Protein AF-A0A1G2CSZ3-F1 (afdb_monomer)

Solvent-accessible surface area (backbone atoms only — not comparable to full-atom values): 8512 Å² total; per-residue (Å²): 142,79,88,78,76,81,76,73,80,86,65,69,98,58,61,74,76,52,50,55,50,53,50,48,51,52,52,51,51,52,51,52,52,52,51,52,52,50,28,31,38,52,57,66,64,61,94,88,51,86,45,41,57,80,61,79,37,77,67,47,88,79,83,55,52,86,85,53,28,72,67,50,50,54,49,75,74,74,58,97,46,74,72,56,79,77,43,85,78,77,79,75,61,58,68,59,47,49,50,52,52,34,56,50,51,49,54,47,62,72,66,46,52,75,89,78,49,82,48,91,78,81,52,54,74,67,62,59,52,61,71,53,76,112

pLDDT: mean 80.99, std 18.44, range [29.31, 97.44]

Radius of gyration: 17.96 Å; Cα contacts (8 Å, |Δi|>4): 88; chains: 1; bounding box: 38×47×47 Å

Organism: NCBI:txid1798656

Secondary structure (DSSP, 8-state):
-------GGGS----HHHHHHHHHHHHHHHHHHHHHHHHHHTT---TTSPPGGGGT---------GGG-HHHHHHHHH---HHHHHSPPP---HHHHHHHHHHHHHHHHHHS-GGGS--TTS--HHHHHHHH--

Foldseek 3Di:
DDPPPPPPPPPDPDPPVVVVVVVVVVVLVLLVVLLVLQCQLQVVDDPPDDHLCVQVDDRDDFDADPQCDSVLSCVVNPDPDPVVVVDDRGDDPSVRSLLRSLVSVLVSLVPGDPVPDPCVPVDDSVNVNVVSVD

Mean predicted aligned error: 9.42 Å

Sequence (134 aa):
MFNETFSISDYISTPIAKRDACHNALLESFLIHARNLFNFLEDKIKKDDIRISDFSINKITVNLPQDNSIHDINKYLTHLTKKRIQNNKPKWKLGEIKKEINEKIHKFLDQLPPDLFPTKERKEKSDFKSYLTL

Structure (mmCIF, N/CA/C/O backbone):
data_AF-A0A1G2CSZ3-F1
#
_entry.id   AF-A0A1G2CSZ3-F1
#
loop_
_atom_site.group_PDB
_atom_site.id
_atom_site.type_symbol
_atom_site.label_atom_id
_atom_site.label_alt_id
_atom_site.label_comp_id
_atom_site.label_asym_id
_atom_site.label_entity_id
_atom_site.label_seq_id
_atom_site.pdbx_PDB_ins_code
_atom_site.Cartn_x
_atom_site.Cartn_y
_atom_site.Cartn_z
_atom_site.occupancy
_atom_site.B_iso_or_equiv
_atom_site.auth_seq_id
_atom_site.auth_comp_id
_atom_site.auth_asym_id
_atom_site.auth_atom_id
_atom_site.pdbx_PDB_model_num
ATOM 1 N N . MET A 1 1 ? 5.171 27.102 2.652 1.00 36.41 1 MET A N 1
ATOM 2 C CA . MET A 1 1 ? 3.889 27.574 3.208 1.00 36.41 1 MET A CA 1
ATOM 3 C C . MET A 1 1 ? 2.903 27.585 2.050 1.00 36.41 1 MET A C 1
ATOM 5 O O . MET A 1 1 ? 2.912 28.524 1.273 1.00 36.41 1 MET A O 1
ATOM 9 N N . PHE A 1 2 ? 2.163 26.494 1.861 1.00 29.31 2 PHE A N 1
ATOM 10 C CA . PHE A 1 2 ? 1.069 26.426 0.893 1.00 29.31 2 PHE A CA 1
ATOM 11 C C . PHE A 1 2 ? -0.169 25.994 1.670 1.00 29.31 2 PHE A C 1
ATOM 13 O O . PHE A 1 2 ? -0.265 24.860 2.132 1.00 29.31 2 PHE A O 1
ATOM 20 N N . ASN A 1 3 ? -1.048 26.966 1.904 1.00 38.78 3 ASN A N 1
ATOM 21 C CA . ASN A 1 3 ? -2.401 26.753 2.389 1.00 38.78 3 ASN A CA 1
ATOM 22 C C . ASN A 1 3 ? -3.231 26.280 1.197 1.00 38.78 3 ASN A C 1
ATOM 24 O O . ASN A 1 3 ? -3.785 27.101 0.472 1.00 38.78 3 ASN A O 1
ATOM 28 N N . GLU A 1 4 ? -3.326 24.972 0.993 1.00 36.84 4 GLU A N 1
ATOM 29 C CA . GLU A 1 4 ? -4.413 24.419 0.191 1.00 36.84 4 GLU A CA 1
ATOM 30 C C . GLU A 1 4 ? -5.565 24.077 1.132 1.00 36.84 4 GLU A C 1
ATOM 32 O O . GLU A 1 4 ? -5.714 22.971 1.650 1.00 36.84 4 GLU A O 1
ATOM 37 N N . THR A 1 5 ? -6.383 25.090 1.405 1.00 37.38 5 THR A N 1
ATOM 38 C CA . THR A 1 5 ? -7.744 24.882 1.890 1.00 37.38 5 THR A CA 1
ATOM 39 C C . THR A 1 5 ? -8.525 24.201 0.775 1.00 37.38 5 THR A C 1
ATOM 41 O O . THR A 1 5 ? -8.950 24.855 -0.176 1.00 37.38 5 THR A O 1
ATOM 44 N N . PHE A 1 6 ? -8.721 22.889 0.892 1.00 38.06 6 PHE A N 1
ATOM 45 C CA . PHE A 1 6 ? -9.729 22.177 0.115 1.00 38.06 6 PHE A CA 1
ATOM 46 C C . PHE A 1 6 ? -11.090 22.822 0.401 1.00 38.06 6 PHE A C 1
ATOM 48 O O . PHE A 1 6 ? -11.643 22.675 1.493 1.00 38.06 6 PHE A O 1
ATOM 55 N N . SER A 1 7 ? -11.611 23.590 -0.556 1.00 36.12 7 SER A N 1
ATOM 56 C CA . SER A 1 7 ? -12.952 24.160 -0.468 1.00 36.12 7 SER A CA 1
ATOM 57 C C . SER A 1 7 ? -13.970 23.028 -0.582 1.00 36.12 7 SER A C 1
ATOM 59 O O . SER A 1 7 ? -14.191 22.468 -1.650 1.00 36.12 7 SER A O 1
ATOM 61 N N . ILE A 1 8 ? -14.605 22.695 0.543 1.00 46.03 8 ILE A N 1
ATOM 62 C CA . ILE A 1 8 ? -15.703 21.718 0.660 1.00 46.03 8 ILE A CA 1
ATOM 63 C C . ILE A 1 8 ? -17.020 22.302 0.076 1.00 46.03 8 ILE A C 1
ATOM 65 O O . ILE A 1 8 ? -18.100 21.769 0.297 1.00 46.03 8 ILE A O 1
ATOM 69 N N . SER A 1 9 ? -16.968 23.422 -0.654 1.00 43.16 9 SER A N 1
ATOM 70 C CA . SER A 1 9 ? -18.154 24.187 -1.064 1.00 43.16 9 SER A CA 1
ATOM 71 C C . SER A 1 9 ? -18.978 23.534 -2.181 1.00 43.16 9 SER A C 1
ATOM 73 O O . SER A 1 9 ? -20.184 23.763 -2.238 1.00 43.16 9 SER A O 1
ATOM 75 N N . ASP A 1 10 ? -18.380 22.697 -3.033 1.00 41.50 10 ASP A N 1
ATOM 76 C CA . ASP A 1 10 ? -19.058 22.245 -4.264 1.00 41.50 10 ASP A CA 1
ATOM 77 C C . ASP A 1 10 ? -19.705 20.857 -4.166 1.00 41.50 10 ASP A C 1
ATOM 79 O O . ASP A 1 10 ? -20.378 20.410 -5.094 1.00 41.50 10 ASP A O 1
ATOM 83 N N . TYR A 1 11 ? -19.577 20.176 -3.026 1.00 46.09 11 TYR A N 1
ATOM 84 C CA . TYR A 1 11 ? -20.232 18.889 -2.798 1.00 46.09 11 TYR A CA 1
ATOM 85 C C . TYR A 1 11 ? -21.252 19.012 -1.676 1.00 46.09 11 TYR A C 1
ATOM 87 O O . TYR A 1 11 ? -20.920 18.853 -0.509 1.00 46.09 11 TYR A O 1
ATOM 95 N N . ILE A 1 12 ? -22.496 19.283 -2.087 1.00 42.72 12 ILE A N 1
ATOM 96 C CA . ILE A 1 12 ? -23.761 18.966 -1.409 1.00 42.72 12 ILE A CA 1
ATOM 97 C C . ILE A 1 12 ? -23.720 19.223 0.104 1.00 42.72 12 ILE A C 1
ATOM 99 O O . ILE A 1 12 ? -23.223 18.406 0.875 1.00 42.72 12 ILE A O 1
ATOM 103 N N . SER A 1 13 ? -24.360 20.306 0.552 1.00 42.47 13 SER A N 1
ATOM 104 C CA . SER A 1 13 ? -24.694 20.481 1.970 1.00 42.47 13 SER A CA 1
ATOM 105 C C . SER A 1 13 ? -25.486 19.266 2.458 1.00 42.47 13 SER A C 1
ATOM 107 O O . SER A 1 13 ? -26.677 19.108 2.180 1.00 42.47 13 SER A O 1
ATOM 109 N N . THR A 1 14 ? -24.797 18.345 3.126 1.00 38.88 14 THR A N 1
ATOM 110 C CA . THR A 1 14 ? -25.405 17.139 3.664 1.00 38.88 14 THR A CA 1
ATOM 111 C C . THR A 1 14 ? -25.496 17.240 5.184 1.00 38.88 14 THR A C 1
ATOM 113 O O . THR A 1 14 ? -24.492 17.572 5.817 1.00 38.88 14 THR A O 1
ATOM 116 N N . PRO A 1 15 ? -26.661 16.929 5.789 1.00 41.28 15 PRO A N 1
ATOM 117 C CA . PRO A 1 15 ? -26.842 16.937 7.240 1.00 41.28 15 PRO A CA 1
ATOM 118 C C . PRO A 1 15 ? -25.771 16.103 7.953 1.00 41.28 15 PRO A C 1
ATOM 120 O O . PRO A 1 15 ? -25.270 15.133 7.393 1.00 41.28 15 PRO A O 1
ATOM 123 N N . ILE A 1 16 ? -25.446 16.457 9.199 1.00 47.34 16 ILE A N 1
ATOM 124 C CA . ILE A 1 16 ? -24.331 15.903 9.996 1.00 47.34 16 ILE A CA 1
ATOM 125 C C . ILE A 1 16 ? -24.254 14.360 9.934 1.00 47.34 16 ILE A C 1
ATOM 127 O O . ILE A 1 16 ? -23.176 13.813 9.730 1.00 47.34 16 ILE A O 1
ATOM 131 N N . ALA A 1 17 ? -25.395 13.661 9.962 1.00 45.69 17 ALA A N 1
ATOM 132 C CA . ALA A 1 17 ? -25.470 12.199 9.837 1.00 45.69 17 ALA A CA 1
ATOM 133 C C . ALA A 1 17 ? -24.952 11.631 8.491 1.00 45.69 17 ALA A C 1
ATOM 135 O O . ALA A 1 17 ? -24.427 10.521 8.440 1.00 45.69 17 ALA A O 1
ATOM 136 N N . LYS A 1 18 ? -25.070 12.379 7.387 1.00 52.72 18 LYS A N 1
ATOM 137 C CA . LYS A 1 18 ? -24.515 12.006 6.072 1.00 52.72 18 LYS A CA 1
ATOM 138 C C . LYS A 1 18 ? -23.001 12.233 5.995 1.00 52.72 18 LYS A C 1
ATOM 140 O O . LYS A 1 18 ? -22.331 11.508 5.263 1.00 52.72 18 LYS A O 1
ATOM 145 N N . ARG A 1 19 ? -22.452 13.183 6.766 1.00 58.75 19 ARG A N 1
ATOM 146 C CA . ARG A 1 19 ? -21.000 13.429 6.835 1.00 58.75 19 ARG A CA 1
ATOM 147 C C . ARG A 1 19 ? -20.260 12.200 7.366 1.00 58.75 19 ARG A C 1
ATOM 149 O O . ARG A 1 19 ? -19.236 11.816 6.807 1.00 58.75 19 ARG A O 1
ATOM 156 N N . ASP A 1 20 ? -20.839 11.544 8.369 1.00 69.81 20 ASP A N 1
ATOM 157 C CA . ASP A 1 20 ? -20.290 10.323 8.965 1.00 69.81 20 ASP A CA 1
ATOM 158 C C . ASP A 1 20 ? -20.359 9.128 8.008 1.00 69.81 20 ASP A C 1
ATOM 160 O O . ASP A 1 20 ? -19.415 8.341 7.928 1.00 69.81 20 ASP A O 1
ATOM 164 N N . ALA A 1 21 ? -21.445 9.001 7.240 1.00 78.25 21 ALA A N 1
ATOM 165 C CA . ALA A 1 21 ? -21.583 7.943 6.240 1.00 78.25 21 ALA A CA 1
ATOM 166 C C . ALA A 1 21 ? -20.544 8.083 5.117 1.00 78.25 21 ALA A C 1
ATOM 168 O O . ALA A 1 21 ? -19.845 7.117 4.811 1.00 78.25 21 ALA A O 1
ATOM 169 N N . CYS A 1 22 ? -20.381 9.286 4.554 1.00 82.62 22 CYS A N 1
ATOM 170 C CA . CYS A 1 22 ? -19.370 9.548 3.529 1.00 82.62 22 CYS A CA 1
ATOM 171 C C . CYS A 1 22 ? -17.950 9.322 4.059 1.00 82.62 22 CYS A C 1
ATOM 173 O O . CYS A 1 22 ? -17.136 8.694 3.388 1.00 82.62 22 CYS A O 1
ATOM 175 N N . HIS A 1 23 ? -17.655 9.791 5.275 1.00 82.12 23 HIS A N 1
ATOM 176 C CA . HIS A 1 23 ? -16.351 9.574 5.898 1.00 82.12 23 HIS A CA 1
ATOM 177 C C . HIS A 1 23 ? -16.040 8.081 6.072 1.00 82.12 23 HIS A C 1
ATOM 179 O O . HIS A 1 23 ? -14.955 7.637 5.701 1.00 82.12 23 HIS A O 1
ATOM 185 N N . ASN A 1 24 ? -16.996 7.296 6.582 1.00 83.88 24 ASN A N 1
ATOM 186 C CA . ASN 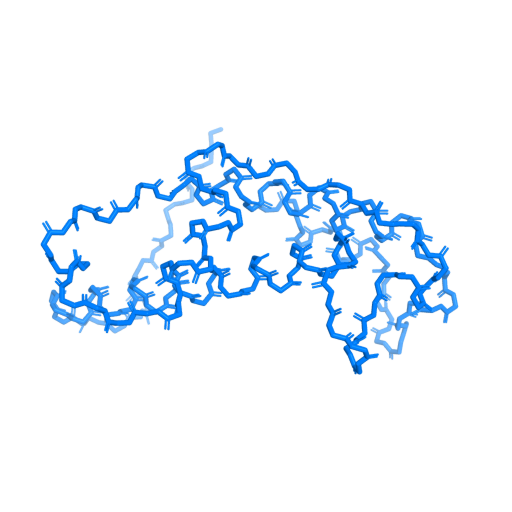A 1 24 ? -16.821 5.850 6.725 1.00 83.88 24 ASN A CA 1
ATOM 187 C C . ASN A 1 24 ? -16.641 5.172 5.361 1.00 83.88 24 ASN A C 1
ATOM 189 O O . ASN A 1 24 ? -15.732 4.363 5.220 1.00 83.88 24 ASN A O 1
ATOM 193 N N . ALA A 1 25 ? -17.431 5.540 4.349 1.00 87.06 25 ALA A N 1
ATOM 194 C CA . ALA A 1 25 ? -17.306 4.977 3.006 1.00 87.06 25 ALA A CA 1
ATOM 195 C C . ALA A 1 25 ? -15.931 5.266 2.379 1.00 87.06 25 ALA A C 1
ATOM 197 O O . ALA A 1 25 ? -15.319 4.374 1.794 1.00 87.06 25 ALA A O 1
ATOM 198 N N . LEU A 1 26 ? -15.410 6.488 2.535 1.00 90.38 26 LEU A N 1
ATOM 199 C CA . LEU A 1 26 ? -14.071 6.852 2.061 1.00 90.38 26 LEU A CA 1
ATOM 200 C C . LEU A 1 26 ? -12.977 6.085 2.806 1.00 90.38 26 LEU A C 1
ATOM 202 O O . LEU A 1 26 ? -12.048 5.577 2.179 1.00 90.38 26 LEU A O 1
ATOM 206 N N . LEU A 1 27 ? -13.096 5.972 4.129 1.00 90.00 27 LEU A N 1
ATOM 207 C CA . LEU A 1 27 ? -12.163 5.210 4.952 1.00 90.00 27 LEU A CA 1
ATOM 208 C C . LEU A 1 27 ? -12.166 3.724 4.574 1.00 90.00 27 LEU A C 1
ATOM 210 O O . LEU A 1 27 ? -11.107 3.135 4.380 1.00 90.00 27 LEU A O 1
ATOM 214 N N . GLU A 1 28 ? -13.341 3.115 4.450 1.00 89.69 28 GLU A N 1
ATOM 215 C CA . GLU A 1 28 ? -13.489 1.713 4.063 1.00 89.69 28 GLU A CA 1
ATOM 216 C C . GLU A 1 28 ? -12.958 1.472 2.653 1.00 89.69 28 GLU A C 1
ATOM 218 O O . GLU A 1 28 ? -12.191 0.532 2.449 1.00 89.69 28 GLU A O 1
ATOM 223 N N . SER A 1 29 ? -13.278 2.359 1.707 1.00 93.44 29 SER A N 1
ATOM 224 C CA . SER A 1 29 ? -12.711 2.318 0.361 1.00 93.44 29 SER A CA 1
ATOM 225 C C . SER A 1 29 ? -11.185 2.351 0.420 1.00 93.44 29 SER A C 1
ATOM 227 O O . SER A 1 29 ? -10.539 1.434 -0.087 1.00 93.44 29 SER A O 1
ATOM 229 N N . PHE A 1 30 ? -10.590 3.322 1.118 1.00 94.38 30 PHE A N 1
ATOM 230 C CA . PHE A 1 30 ? -9.138 3.406 1.282 1.00 94.38 30 PHE A CA 1
ATOM 231 C C . PHE A 1 30 ? -8.543 2.108 1.844 1.00 94.38 30 PHE A C 1
ATOM 233 O O . PHE A 1 30 ? -7.595 1.564 1.281 1.00 94.38 30 PHE A O 1
ATOM 240 N N . LEU A 1 31 ? -9.116 1.578 2.926 1.00 94.38 31 LEU A N 1
ATOM 241 C CA . LEU A 1 31 ? -8.614 0.378 3.593 1.00 94.38 31 LEU A CA 1
ATOM 242 C C . LEU A 1 31 ? -8.736 -0.877 2.714 1.00 94.38 31 LEU A C 1
ATOM 244 O O . LEU A 1 31 ? -7.841 -1.723 2.741 1.00 94.38 31 LEU A O 1
ATOM 248 N N . ILE A 1 32 ? -9.804 -1.004 1.916 1.00 95.50 32 ILE A N 1
ATOM 249 C CA . ILE A 1 32 ? -9.966 -2.102 0.947 1.00 95.50 32 ILE A CA 1
ATOM 250 C C . ILE A 1 32 ? -8.845 -2.059 -0.091 1.00 95.50 32 ILE A C 1
ATOM 252 O O . ILE A 1 32 ? -8.208 -3.083 -0.347 1.00 95.50 32 ILE A O 1
ATOM 256 N N . HIS A 1 33 ? -8.574 -0.883 -0.660 1.00 95.31 33 HIS A N 1
ATOM 257 C CA . HIS A 1 33 ? -7.513 -0.719 -1.651 1.00 95.31 33 HIS A CA 1
ATOM 258 C C . HIS A 1 33 ? -6.137 -0.969 -1.025 1.00 95.31 33 HIS A C 1
ATOM 260 O O . HIS A 1 33 ? -5.337 -1.714 -1.587 1.00 95.31 33 HIS A O 1
ATOM 266 N N . ALA A 1 34 ? -5.895 -0.445 0.180 1.00 95.75 34 ALA A N 1
ATOM 267 C CA . ALA A 1 34 ? -4.662 -0.678 0.922 1.00 95.75 34 ALA A CA 1
ATOM 268 C C . ALA A 1 34 ? -4.409 -2.175 1.167 1.00 95.75 34 ALA A C 1
ATOM 270 O O . ALA A 1 34 ? -3.305 -2.661 0.934 1.00 95.75 34 ALA A O 1
ATOM 271 N N . ARG A 1 35 ? -5.443 -2.931 1.567 1.00 95.50 35 ARG A N 1
ATOM 272 C CA . ARG A 1 35 ? -5.367 -4.391 1.732 1.00 95.50 35 ARG A CA 1
ATOM 273 C C . ARG A 1 35 ? -5.018 -5.097 0.425 1.00 95.50 35 ARG A C 1
ATOM 275 O O . ARG A 1 35 ? -4.176 -5.991 0.425 1.00 95.50 35 ARG A O 1
ATOM 282 N N . ASN A 1 36 ? -5.684 -4.734 -0.669 1.00 95.38 36 ASN A N 1
ATOM 283 C CA . ASN A 1 36 ? -5.464 -5.380 -1.961 1.00 95.38 36 ASN A CA 1
ATOM 284 C C . ASN A 1 36 ? -4.028 -5.146 -2.449 1.00 95.38 36 ASN A C 1
ATOM 286 O O . ASN A 1 36 ? -3.357 -6.099 -2.840 1.00 95.38 36 ASN A O 1
ATOM 290 N N . LEU A 1 37 ? -3.532 -3.910 -2.342 1.00 96.31 37 LEU A N 1
ATOM 291 C CA . LEU A 1 37 ? -2.153 -3.567 -2.693 1.00 96.31 37 LEU A CA 1
ATOM 292 C C . LEU A 1 37 ? -1.142 -4.263 -1.778 1.00 96.31 37 LEU A C 1
ATOM 294 O O . LEU A 1 37 ? -0.162 -4.809 -2.275 1.00 96.31 37 LEU A O 1
ATOM 298 N N . PHE A 1 38 ? -1.396 -4.311 -0.465 1.00 96.88 38 PHE A N 1
ATOM 299 C CA . PHE A 1 38 ? -0.564 -5.066 0.474 1.00 96.88 38 PHE A CA 1
ATOM 300 C C . PHE A 1 38 ? -0.451 -6.533 0.053 1.00 96.88 38 PHE A C 1
ATOM 302 O O . PHE A 1 38 ? 0.653 -7.057 -0.048 1.00 96.88 38 PHE A O 1
ATOM 309 N N . ASN A 1 39 ? -1.582 -7.192 -0.217 1.00 95.56 39 ASN A N 1
ATOM 310 C CA . ASN A 1 39 ? -1.584 -8.607 -0.577 1.00 95.56 39 ASN A CA 1
ATOM 311 C C . ASN A 1 39 ? -0.871 -8.861 -1.909 1.00 95.56 39 ASN A C 1
ATOM 313 O O . ASN A 1 39 ? -0.142 -9.843 -2.005 1.00 95.56 39 ASN A O 1
ATOM 317 N N . PHE A 1 40 ? -1.052 -7.987 -2.904 1.00 96.62 40 PHE A N 1
ATOM 318 C CA . PHE A 1 40 ? -0.338 -8.063 -4.180 1.00 96.62 40 PHE A CA 1
ATOM 319 C C . PHE A 1 40 ? 1.179 -7.945 -3.981 1.00 96.62 40 PHE A C 1
ATOM 321 O O . PHE A 1 40 ? 1.925 -8.824 -4.403 1.00 96.62 40 PHE A O 1
ATOM 328 N N . LEU A 1 41 ? 1.630 -6.896 -3.284 1.00 97.06 41 LEU A N 1
ATOM 329 C CA . LEU A 1 41 ? 3.051 -6.615 -3.064 1.00 97.06 41 LEU A CA 1
ATOM 330 C C . LEU A 1 41 ? 3.745 -7.704 -2.234 1.00 97.06 41 LEU A C 1
ATOM 332 O O . LEU A 1 41 ? 4.875 -8.079 -2.530 1.00 97.06 41 LEU A O 1
ATOM 336 N N . GLU A 1 42 ? 3.066 -8.245 -1.224 1.00 96.44 42 GLU A N 1
ATOM 337 C CA . GLU A 1 42 ? 3.577 -9.319 -0.362 1.00 96.44 42 GLU A CA 1
ATOM 338 C C . GLU A 1 42 ? 3.418 -10.729 -0.957 1.00 96.44 42 GLU A C 1
ATOM 340 O O . GLU A 1 42 ? 3.826 -11.701 -0.317 1.00 96.44 42 GLU A O 1
ATOM 345 N N . ASP A 1 43 ? 2.820 -10.846 -2.145 1.00 93.62 43 ASP A N 1
ATOM 346 C CA . ASP A 1 43 ? 2.471 -12.110 -2.808 1.00 93.62 43 ASP A CA 1
ATOM 347 C C . ASP A 1 43 ? 1.604 -13.047 -1.931 1.00 93.62 43 ASP A C 1
ATOM 349 O O . ASP A 1 43 ? 1.816 -14.257 -1.833 1.00 93.62 43 ASP A O 1
ATOM 353 N N . LYS A 1 44 ? 0.622 -12.468 -1.226 1.00 87.56 44 LYS A N 1
ATOM 354 C CA . LYS A 1 44 ? -0.284 -13.142 -0.268 1.00 87.56 44 LYS A CA 1
ATOM 355 C C . LYS A 1 44 ? -1.700 -13.338 -0.821 1.00 87.56 44 LYS A C 1
ATOM 357 O O . LYS A 1 44 ? -2.684 -13.145 -0.105 1.00 87.56 44 LYS A O 1
ATOM 362 N N . ILE A 1 45 ? -1.824 -13.688 -2.096 1.00 84.31 45 ILE A N 1
ATOM 363 C CA . ILE A 1 45 ? -3.117 -13.783 -2.793 1.00 84.31 45 ILE A CA 1
ATOM 364 C C . ILE A 1 45 ? -3.499 -15.219 -3.170 1.00 84.31 45 ILE A C 1
ATOM 366 O O . ILE A 1 45 ? -2.711 -16.159 -3.022 1.00 84.31 45 ILE A O 1
ATOM 370 N N . LYS A 1 46 ? -4.745 -15.409 -3.626 1.00 81.31 46 LYS A N 1
ATOM 371 C CA . LYS A 1 46 ? -5.258 -16.728 -4.020 1.00 81.31 46 LYS A CA 1
ATOM 372 C C . LYS A 1 46 ? -4.596 -17.201 -5.315 1.00 81.31 46 LYS A C 1
ATOM 374 O O . LYS A 1 46 ? -3.827 -16.480 -5.944 1.00 81.31 46 LYS A O 1
ATOM 379 N N . LYS A 1 47 ? -4.814 -18.467 -5.677 1.00 79.56 47 LYS A N 1
ATOM 380 C CA . LYS A 1 47 ? -4.187 -19.082 -6.859 1.00 79.56 47 LYS A CA 1
ATOM 381 C C . LYS A 1 47 ? -4.566 -18.373 -8.166 1.00 79.56 47 LYS A C 1
ATOM 383 O O . LYS A 1 47 ? -3.735 -18.315 -9.060 1.00 79.56 47 LYS A O 1
ATOM 388 N N . ASP A 1 48 ? -5.774 -17.821 -8.225 1.00 87.88 48 ASP A N 1
ATOM 389 C CA . ASP A 1 48 ? -6.357 -17.255 -9.446 1.00 87.88 48 ASP A CA 1
ATOM 390 C C . ASP A 1 48 ? -6.262 -15.717 -9.515 1.00 87.88 48 ASP A C 1
ATOM 392 O O . ASP A 1 48 ? 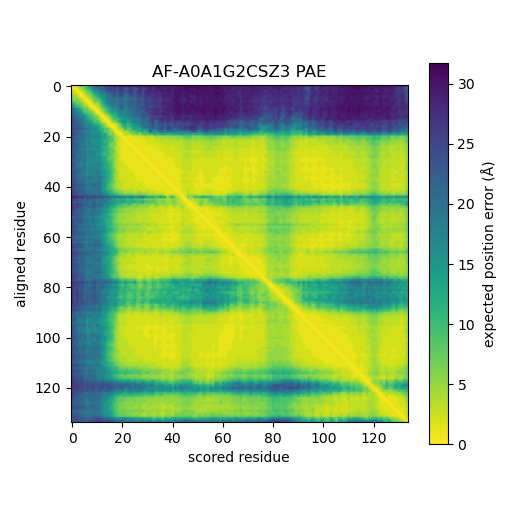-6.747 -15.109 -10.466 1.00 87.88 48 ASP A O 1
ATOM 396 N N . ASP A 1 49 ? -5.656 -15.082 -8.507 1.00 90.25 49 ASP A N 1
ATOM 397 C CA . ASP A 1 49 ? -5.431 -13.636 -8.486 1.00 90.25 49 ASP A CA 1
ATOM 398 C C . ASP A 1 49 ? -4.090 -13.297 -9.165 1.00 90.25 49 ASP A C 1
ATOM 400 O O . ASP A 1 49 ? -3.143 -14.078 -9.078 1.00 90.25 49 ASP A O 1
ATOM 404 N N . ILE A 1 50 ? -3.986 -12.106 -9.771 1.00 91.38 50 ILE A N 1
ATOM 405 C CA . ILE A 1 50 ? -2.736 -11.596 -10.366 1.00 91.38 50 ILE A CA 1
ATOM 406 C C . ILE A 1 50 ? -1.700 -11.338 -9.275 1.00 91.38 50 ILE A C 1
ATOM 408 O O . ILE A 1 50 ? -1.929 -10.509 -8.391 1.00 91.38 50 ILE A O 1
ATOM 412 N N . ARG A 1 51 ? -0.547 -11.996 -9.375 1.00 94.06 51 ARG A N 1
ATOM 413 C CA . ARG A 1 51 ? 0.569 -11.948 -8.425 1.00 94.06 51 ARG A CA 1
ATOM 414 C C . ARG A 1 51 ? 1.644 -10.981 -8.866 1.00 94.06 51 ARG A C 1
ATOM 416 O O . ARG A 1 51 ? 1.856 -10.755 -10.051 1.00 94.06 51 ARG A O 1
ATOM 423 N N . ILE A 1 52 ? 2.404 -10.462 -7.907 1.00 95.19 52 ILE A N 1
ATOM 424 C CA . ILE A 1 52 ? 3.632 -9.724 -8.226 1.00 95.19 52 ILE A CA 1
ATOM 425 C C . ILE A 1 52 ? 4.656 -10.622 -8.939 1.00 95.19 52 ILE A C 1
ATOM 427 O O . ILE A 1 52 ? 5.364 -10.169 -9.838 1.00 95.19 52 ILE A O 1
ATOM 431 N N . SER A 1 53 ? 4.672 -11.913 -8.601 1.00 93.69 53 SER A N 1
ATOM 432 C CA . SER A 1 53 ? 5.527 -12.916 -9.233 1.00 93.69 53 SER A CA 1
ATOM 433 C C . SER A 1 53 ? 5.156 -13.198 -10.694 1.00 93.69 53 SER A C 1
ATOM 435 O O . SER A 1 53 ? 6.045 -13.566 -11.462 1.00 93.69 53 SER A O 1
ATOM 437 N N . ASP A 1 54 ? 3.920 -12.912 -11.124 1.00 92.94 54 ASP A N 1
ATOM 438 C CA . ASP A 1 54 ? 3.519 -12.997 -12.541 1.00 92.94 54 ASP A CA 1
ATOM 439 C C . ASP A 1 54 ? 4.284 -11.990 -13.421 1.00 92.94 54 ASP A C 1
ATOM 441 O O . ASP A 1 54 ? 4.388 -12.164 -14.633 1.00 92.94 54 ASP A O 1
ATOM 445 N N . PHE A 1 55 ? 4.877 -10.958 -12.811 1.00 94.00 55 PHE A N 1
ATOM 446 C CA . PHE A 1 55 ? 5.723 -9.965 -13.477 1.00 94.00 55 PHE A CA 1
ATOM 447 C C . PHE A 1 55 ? 7.222 -10.274 -13.361 1.00 94.00 55 PHE A C 1
ATOM 449 O O . PHE A 1 55 ? 8.046 -9.419 -13.676 1.00 94.00 55 PHE A O 1
ATOM 456 N N . SER A 1 56 ? 7.594 -11.477 -12.904 1.00 93.50 56 SER A N 1
ATOM 457 C CA . SER A 1 56 ? 8.984 -11.860 -12.593 1.00 93.50 56 SER A CA 1
ATOM 458 C C . SER A 1 56 ? 9.640 -10.986 -11.512 1.00 93.50 56 SER A C 1
ATOM 460 O O . SER A 1 56 ? 10.854 -10.785 -11.510 1.00 93.50 56 SER A O 1
ATOM 462 N N . ILE A 1 57 ? 8.838 -10.463 -10.579 1.00 94.81 57 ILE A N 1
ATOM 463 C CA . ILE A 1 57 ? 9.290 -9.611 -9.474 1.00 94.81 57 ILE A CA 1
ATOM 464 C C . ILE A 1 57 ? 9.125 -10.363 -8.152 1.00 94.81 57 ILE A C 1
ATOM 466 O O . ILE A 1 57 ? 8.089 -10.972 -7.882 1.00 94.81 57 ILE A O 1
ATOM 470 N N . ASN A 1 58 ? 10.150 -10.304 -7.300 1.00 94.75 58 ASN A N 1
ATOM 471 C CA . ASN A 1 58 ? 10.068 -10.853 -5.949 1.00 94.75 58 ASN A CA 1
ATOM 472 C C . ASN A 1 58 ? 9.116 -10.024 -5.083 1.00 94.75 58 ASN A C 1
ATOM 474 O O . ASN A 1 58 ? 9.006 -8.811 -5.256 1.00 94.75 58 ASN A O 1
ATOM 478 N N . LYS A 1 59 ? 8.494 -10.660 -4.085 1.00 96.06 59 LYS A N 1
ATOM 479 C CA . LYS A 1 59 ? 7.653 -9.947 -3.117 1.00 96.06 59 LYS A CA 1
ATOM 480 C C . LYS A 1 59 ? 8.372 -8.726 -2.532 1.00 96.06 59 LYS A C 1
ATOM 482 O O . LYS A 1 59 ? 9.556 -8.774 -2.186 1.00 96.06 59 LYS A O 1
ATOM 487 N N . ILE A 1 60 ? 7.626 -7.643 -2.379 1.00 97.31 60 ILE A N 1
ATOM 488 C CA . ILE A 1 60 ? 8.083 -6.389 -1.799 1.00 97.31 60 ILE A CA 1
ATOM 489 C C . ILE A 1 60 ? 7.465 -6.279 -0.410 1.00 97.31 60 ILE A C 1
ATOM 491 O O . ILE A 1 60 ? 6.252 -6.142 -0.272 1.00 97.31 60 ILE A O 1
ATOM 495 N N . THR A 1 61 ? 8.309 -6.325 0.621 1.00 97.44 61 THR A N 1
ATOM 496 C CA . THR A 1 61 ? 7.845 -6.247 2.009 1.00 97.44 61 THR A CA 1
ATOM 497 C C . THR A 1 61 ? 7.206 -4.891 2.308 1.00 97.44 61 THR A C 1
ATOM 499 O O . THR A 1 61 ? 7.817 -3.848 2.048 1.00 97.44 61 THR A O 1
ATOM 502 N N . VAL A 1 62 ? 6.010 -4.915 2.898 1.00 97.19 62 VAL A N 1
ATOM 503 C CA . VAL A 1 62 ? 5.222 -3.751 3.318 1.00 97.19 62 VAL A CA 1
ATOM 504 C C . VAL A 1 62 ? 5.178 -3.690 4.849 1.00 97.19 62 VAL A C 1
ATOM 506 O O . VAL A 1 62 ? 4.573 -4.530 5.516 1.00 97.19 62 VAL A O 1
ATOM 509 N N . ASN A 1 63 ? 5.782 -2.654 5.419 1.00 97.00 63 ASN A N 1
ATOM 510 C CA . ASN A 1 63 ? 5.881 -2.405 6.853 1.00 97.00 63 ASN A CA 1
ATOM 511 C C . ASN A 1 63 ? 4.805 -1.408 7.297 1.00 97.00 63 ASN A C 1
ATOM 513 O O . ASN A 1 63 ? 5.062 -0.21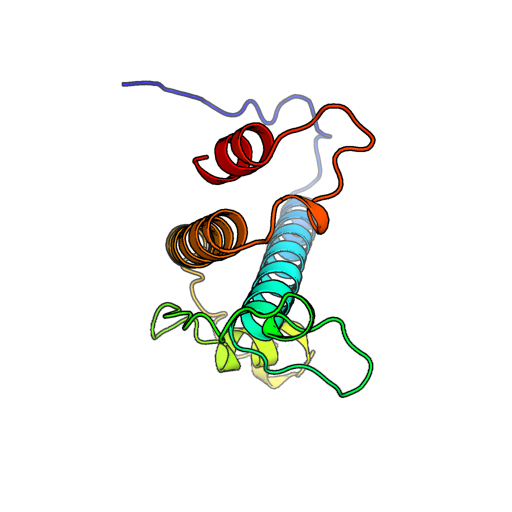9 7.478 1.00 97.00 63 ASN A O 1
ATOM 517 N N . LEU A 1 64 ? 3.576 -1.897 7.459 1.00 95.56 64 LEU A N 1
ATOM 518 C CA . LEU A 1 64 ? 2.479 -1.073 7.970 1.00 95.56 64 LEU A CA 1
ATOM 519 C C . LEU A 1 64 ? 2.731 -0.621 9.424 1.00 95.56 64 LEU A C 1
ATOM 521 O O . LEU A 1 64 ? 3.422 -1.321 10.171 1.00 95.56 64 LEU A O 1
ATOM 525 N N . PRO A 1 65 ? 2.133 0.506 9.865 1.00 94.12 65 PRO A N 1
ATOM 526 C CA . PRO A 1 65 ? 2.226 0.950 11.252 1.00 94.12 65 PRO A CA 1
ATOM 527 C C . PRO A 1 65 ? 1.760 -0.136 12.227 1.00 94.12 65 PRO A C 1
ATOM 529 O O . PRO A 1 65 ? 0.759 -0.806 11.976 1.00 94.12 65 PRO A O 1
ATOM 532 N N . GLN A 1 66 ? 2.440 -0.266 13.371 1.00 88.69 66 GLN A N 1
ATOM 533 C CA . GLN A 1 66 ? 2.176 -1.328 14.353 1.00 88.69 66 GLN A CA 1
ATOM 534 C C . GLN A 1 66 ? 0.702 -1.387 14.801 1.00 88.69 66 GLN A C 1
ATOM 536 O O . GLN A 1 66 ? 0.140 -2.473 14.909 1.00 88.69 66 GLN A O 1
ATOM 541 N N . ASP A 1 67 ? 0.063 -0.229 14.994 1.00 87.25 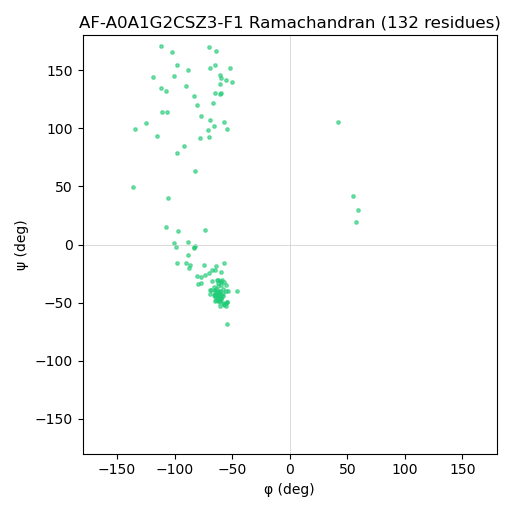67 ASP A N 1
ATOM 542 C CA . ASP A 1 67 ? -1.341 -0.117 15.428 1.00 87.25 67 ASP A CA 1
ATOM 543 C C . ASP A 1 67 ? -2.364 -0.238 14.278 1.00 87.25 67 ASP A C 1
ATOM 545 O O . ASP A 1 67 ? -3.575 -0.147 14.494 1.00 87.25 67 ASP A O 1
ATOM 549 N N . ASN A 1 68 ? -1.898 -0.366 13.033 1.00 92.38 68 ASN A N 1
ATOM 550 C CA . ASN A 1 68 ? -2.720 -0.507 11.831 1.00 92.38 68 ASN A CA 1
ATOM 551 C C . ASN A 1 68 ? -2.153 -1.607 10.925 1.00 92.38 68 ASN A C 1
ATOM 553 O O . ASN A 1 68 ? -1.949 -1.414 9.724 1.00 92.38 68 ASN A O 1
ATOM 557 N N . SER A 1 69 ? -1.891 -2.768 11.521 1.00 93.75 69 SER A N 1
ATOM 558 C CA . SER A 1 69 ? -1.382 -3.929 10.803 1.00 93.75 69 SER A CA 1
ATOM 559 C C . SER A 1 69 ? -2.391 -4.437 9.765 1.00 93.75 69 SER A C 1
ATOM 561 O O . SER A 1 69 ? -3.587 -4.131 9.812 1.00 93.75 69 SER A O 1
ATOM 563 N N . ILE A 1 70 ? -1.947 -5.314 8.860 1.00 93.75 70 ILE A N 1
ATOM 564 C CA . ILE A 1 70 ? -2.865 -5.986 7.928 1.00 93.75 70 ILE A CA 1
ATOM 565 C C . ILE A 1 70 ? -3.953 -6.787 8.664 1.00 93.75 70 ILE A C 1
ATOM 567 O O . ILE A 1 70 ? -5.081 -6.896 8.183 1.00 93.75 70 ILE A O 1
ATOM 571 N N . HIS A 1 71 ? -3.646 -7.310 9.858 1.00 90.75 71 HIS A N 1
ATOM 572 C CA . HIS A 1 71 ? -4.629 -7.978 10.704 1.00 90.75 71 HIS A CA 1
ATOM 573 C C . HIS A 1 71 ? -5.733 -7.008 11.137 1.00 90.75 71 HIS A C 1
ATOM 575 O O . HIS A 1 71 ? -6.912 -7.355 11.059 1.00 90.75 71 HIS A O 1
ATOM 581 N N . ASP A 1 72 ? -5.373 -5.784 11.527 1.00 90.19 72 ASP A N 1
ATOM 582 C CA . ASP A 1 72 ? -6.339 -4.755 11.909 1.00 90.19 72 ASP A CA 1
ATOM 583 C C . ASP A 1 72 ? -7.208 -4.348 10.723 1.00 90.19 72 ASP A C 1
ATOM 585 O O . ASP A 1 72 ? -8.432 -4.314 10.847 1.00 90.19 72 ASP A O 1
ATOM 589 N N . ILE A 1 73 ? -6.609 -4.123 9.552 1.00 90.94 73 ILE A N 1
ATOM 590 C CA . ILE A 1 73 ? -7.349 -3.804 8.323 1.00 90.94 73 ILE A CA 1
ATOM 591 C C . ILE A 1 73 ? -8.360 -4.916 8.002 1.00 90.94 73 ILE A C 1
ATOM 593 O O . ILE A 1 73 ? -9.556 -4.656 7.856 1.00 90.94 73 ILE A O 1
ATOM 597 N N . ASN A 1 74 ? -7.911 -6.174 7.974 1.00 89.56 74 ASN A N 1
ATOM 598 C CA . ASN A 1 74 ? -8.765 -7.331 7.689 1.00 89.56 74 ASN A CA 1
ATOM 599 C C . ASN A 1 74 ? -9.892 -7.488 8.697 1.00 89.56 74 ASN A C 1
ATOM 601 O O . ASN A 1 74 ? -11.040 -7.737 8.315 1.00 89.56 74 ASN A O 1
ATOM 605 N N . LYS A 1 75 ? -9.568 -7.317 9.981 1.00 85.50 75 LYS A N 1
ATOM 606 C CA . LYS A 1 75 ? -10.548 -7.286 11.051 1.00 85.50 75 LYS A CA 1
ATOM 607 C C . LYS A 1 75 ? -11.566 -6.213 10.688 1.00 85.50 75 LYS A C 1
ATOM 609 O O . LYS A 1 75 ? -12.699 -6.568 10.354 1.00 85.50 75 LYS A O 1
ATOM 614 N N . TYR A 1 76 ? -11.196 -4.937 10.687 1.00 83.31 76 TYR A N 1
ATOM 615 C CA . TYR A 1 76 ? -12.144 -3.825 10.616 1.00 83.31 76 TYR A CA 1
ATOM 616 C C . TYR A 1 76 ? -12.949 -3.721 9.308 1.00 83.31 76 TYR A C 1
ATOM 618 O O . TYR A 1 76 ? -14.079 -3.249 9.379 1.00 83.31 76 TYR A O 1
ATOM 626 N N . LEU A 1 77 ? -12.478 -4.296 8.195 1.00 84.56 77 LEU A N 1
ATOM 627 C CA . LEU A 1 77 ? -13.236 -4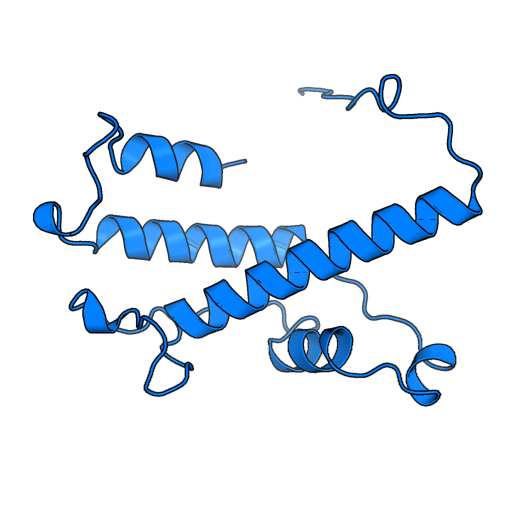.389 6.937 1.00 84.56 77 LEU A CA 1
ATOM 628 C C . LEU A 1 77 ? -14.284 -5.515 6.881 1.00 84.56 77 LEU A C 1
ATOM 630 O O . LEU A 1 77 ? -15.313 -5.357 6.239 1.00 84.56 77 LEU A O 1
ATOM 634 N N . THR A 1 78 ? -14.041 -6.668 7.514 1.00 71.25 78 THR A N 1
ATOM 635 C CA . THR A 1 78 ? -14.777 -7.908 7.161 1.00 71.25 78 THR A CA 1
ATOM 636 C C . THR A 1 78 ? -15.964 -8.228 8.084 1.00 71.25 78 THR A C 1
ATOM 638 O O . THR A 1 78 ? -16.810 -9.050 7.746 1.00 71.25 78 THR A O 1
ATOM 641 N N . HIS A 1 79 ? -16.063 -7.608 9.267 1.00 62.81 79 HIS A N 1
ATOM 642 C CA . HIS A 1 79 ? -16.975 -8.087 10.320 1.00 62.81 79 HIS A CA 1
ATOM 643 C C . HIS A 1 79 ? -17.812 -6.994 11.002 1.00 62.81 79 HIS A C 1
ATOM 645 O O . HIS A 1 79 ? -17.390 -6.382 11.988 1.00 62.81 79 HIS A O 1
ATOM 651 N N . LEU A 1 80 ? -19.066 -6.838 10.582 1.00 66.12 80 LEU A N 1
ATOM 652 C CA . LEU A 1 80 ? -20.082 -6.139 11.374 1.00 66.12 80 LEU A CA 1
ATOM 653 C C . LEU A 1 80 ? -20.436 -6.994 12.603 1.00 66.12 80 LEU A C 1
ATOM 655 O O . LEU A 1 80 ? -21.270 -7.890 12.544 1.00 66.12 80 LEU A O 1
ATOM 659 N N . THR A 1 81 ? -19.761 -6.758 13.729 1.00 66.75 81 THR A N 1
ATOM 660 C CA . THR A 1 81 ? -19.996 -7.492 14.985 1.00 66.75 81 THR A CA 1
ATOM 661 C C . THR A 1 81 ? -20.440 -6.540 16.084 1.00 66.75 81 THR A C 1
ATOM 663 O O . THR A 1 81 ? -19.929 -5.428 16.192 1.00 66.75 81 THR A O 1
ATOM 666 N N . LYS A 1 82 ? -21.343 -6.994 16.963 1.00 69.62 82 LYS A N 1
ATOM 667 C CA . LYS A 1 82 ? -21.815 -6.206 18.119 1.00 69.62 82 LYS A CA 1
ATOM 668 C C . LYS A 1 82 ? -20.659 -5.724 19.007 1.00 69.62 82 LYS A C 1
ATOM 670 O O . LYS A 1 82 ? -20.668 -4.592 19.475 1.00 69.62 82 LYS A O 1
ATOM 675 N N . LYS A 1 83 ? -19.609 -6.544 19.139 1.00 67.31 83 LYS A N 1
ATOM 676 C CA . LYS A 1 83 ? -18.379 -6.218 19.878 1.00 67.31 83 LYS A CA 1
ATOM 677 C C . LYS A 1 83 ? -17.646 -4.979 19.331 1.00 67.31 83 LYS A C 1
ATOM 679 O O . LYS A 1 83 ? -16.916 -4.338 20.073 1.00 67.31 83 LYS A O 1
ATOM 684 N N . ARG A 1 84 ? -17.844 -4.606 18.059 1.00 65.75 84 ARG A N 1
ATOM 685 C CA . ARG A 1 84 ? -17.276 -3.371 17.481 1.00 65.75 84 ARG A CA 1
ATOM 686 C C . ARG A 1 84 ? -18.042 -2.111 17.803 1.00 65.75 84 ARG A C 1
ATOM 688 O O . ARG A 1 84 ? -17.435 -1.055 17.808 1.00 65.75 84 ARG A O 1
ATOM 695 N N . ILE A 1 85 ? -19.343 -2.217 18.048 1.00 66.50 85 ILE A N 1
ATOM 696 C CA . ILE A 1 85 ? -20.142 -1.065 18.477 1.00 66.50 85 ILE A CA 1
ATOM 697 C C . ILE A 1 85 ? -19.693 -0.635 19.882 1.00 66.50 85 ILE A C 1
ATOM 699 O O . ILE A 1 85 ? -19.713 0.543 20.207 1.00 66.50 85 ILE A O 1
ATOM 703 N N . GLN A 1 86 ? -19.243 -1.598 20.692 1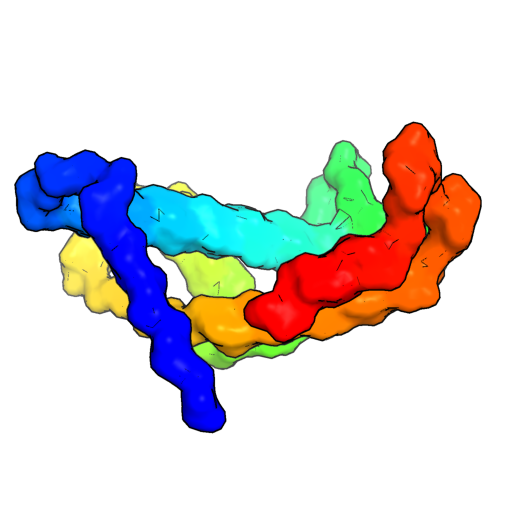.00 66.81 86 GLN A N 1
ATOM 704 C CA . GLN A 1 86 ? -18.829 -1.390 22.080 1.00 66.81 86 GLN A CA 1
ATOM 705 C C . GLN A 1 86 ? -17.353 -0.988 22.241 1.00 66.81 86 GLN A C 1
ATOM 707 O O . GLN A 1 86 ? -16.989 -0.431 23.271 1.00 66.81 86 GLN A O 1
ATOM 712 N N . ASN A 1 87 ? -16.501 -1.260 21.247 1.00 70.88 87 ASN A N 1
ATOM 713 C CA . ASN A 1 87 ? -15.074 -0.942 21.297 1.00 70.88 87 ASN A CA 1
ATOM 714 C C . ASN A 1 87 ? -14.762 0.335 20.510 1.00 70.88 87 ASN A C 1
ATOM 716 O O . ASN A 1 87 ? -15.303 0.554 19.428 1.00 70.88 87 ASN A O 1
ATOM 720 N N . ASN A 1 88 ? -13.803 1.125 20.998 1.00 70.38 88 ASN A N 1
ATOM 721 C CA . ASN A 1 88 ? -13.278 2.259 20.239 1.00 70.38 88 ASN A CA 1
ATOM 722 C C . ASN A 1 88 ? -12.669 1.780 18.913 1.00 70.38 88 ASN A C 1
ATOM 724 O O . ASN A 1 88 ? -11.860 0.847 18.890 1.00 70.38 88 ASN A O 1
ATOM 728 N N . LYS A 1 89 ? -13.053 2.431 17.807 1.00 74.19 89 LYS A N 1
ATOM 729 C CA . LYS A 1 89 ? -12.419 2.212 16.501 1.00 74.19 89 LYS A CA 1
ATOM 730 C C . LYS A 1 89 ? -10.921 2.552 16.603 1.00 74.19 89 LYS A C 1
ATOM 732 O O . LYS A 1 89 ? -10.567 3.499 17.311 1.00 74.19 89 LYS A O 1
ATOM 737 N N . PRO A 1 90 ? -10.038 1.812 15.910 1.00 84.19 90 PRO A N 1
ATOM 738 C CA . PRO A 1 90 ? -8.624 2.148 15.874 1.00 84.19 90 PRO A CA 1
ATOM 739 C C . PRO A 1 90 ? -8.442 3.538 15.266 1.00 84.19 90 PRO A C 1
ATOM 741 O O . PRO A 1 90 ? -9.181 3.949 14.367 1.00 84.19 90 PRO A O 1
ATOM 744 N N . LYS A 1 91 ? -7.435 4.260 15.755 1.00 89.38 91 LYS A N 1
ATOM 745 C CA . LYS A 1 91 ? -6.989 5.493 15.111 1.00 89.38 91 LYS A CA 1
ATOM 746 C C . LYS A 1 91 ? -6.163 5.101 13.892 1.00 89.38 91 LYS A C 1
ATOM 748 O O . LYS A 1 91 ? -5.083 4.533 14.034 1.00 89.38 91 LYS A O 1
ATOM 753 N N . TRP A 1 92 ? -6.698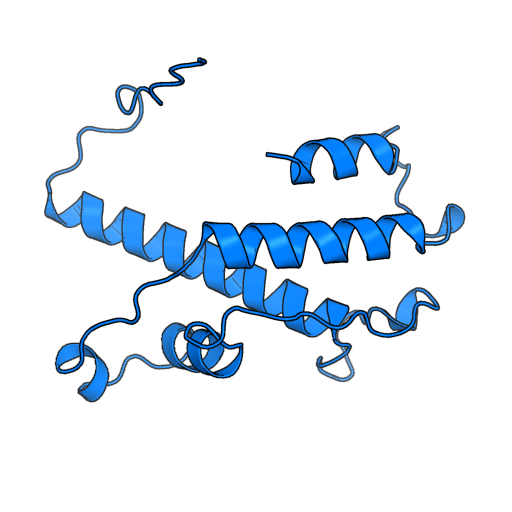 5.358 12.705 1.00 91.44 92 TRP A N 1
ATOM 754 C CA . TRP A 1 92 ? -6.025 5.029 11.454 1.00 91.44 92 TRP A CA 1
ATOM 755 C C . TRP A 1 92 ? -4.980 6.083 11.100 1.00 91.44 92 TRP A C 1
ATOM 757 O O . TRP A 1 92 ? -5.307 7.248 10.871 1.00 91.44 92 TRP A O 1
ATOM 767 N N . LYS A 1 93 ? -3.724 5.660 10.991 1.00 94.19 93 LYS A N 1
ATOM 768 C CA . LYS A 1 93 ? -2.594 6.455 10.504 1.00 94.19 93 LYS A CA 1
ATOM 769 C C . LYS A 1 93 ? -2.579 6.431 8.972 1.00 94.19 93 LYS A C 1
ATOM 771 O O . LYS A 1 93 ? -1.667 5.894 8.350 1.00 94.19 93 LYS A O 1
ATOM 776 N N . LEU A 1 94 ? -3.629 6.983 8.353 1.00 92.62 94 LEU A N 1
ATOM 777 C CA . LEU A 1 94 ? -3.856 6.904 6.898 1.00 92.62 94 LEU A CA 1
ATOM 778 C C . LEU A 1 94 ? -2.674 7.437 6.082 1.00 92.62 94 LEU A C 1
ATOM 780 O O . LEU A 1 94 ? -2.309 6.831 5.081 1.00 92.62 94 LEU A O 1
ATOM 784 N N . GLY A 1 95 ? -2.056 8.533 6.533 1.00 92.94 95 GLY A N 1
ATOM 785 C CA . GLY A 1 95 ? -0.878 9.107 5.880 1.00 92.94 95 GLY A CA 1
ATOM 786 C C . GLY A 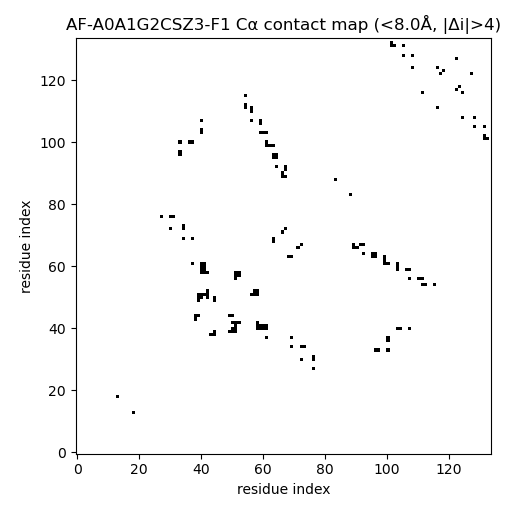1 95 ? 0.323 8.159 5.878 1.00 92.94 95 GLY A C 1
ATOM 787 O O . GLY A 1 95 ? 0.981 8.018 4.854 1.00 92.94 95 GLY A O 1
ATOM 788 N N . GLU A 1 96 ? 0.573 7.457 6.986 1.00 95.00 96 GLU A N 1
ATOM 789 C CA . GLU A 1 96 ? 1.671 6.485 7.085 1.00 95.00 96 GLU A CA 1
ATOM 790 C C . GLU A 1 96 ? 1.403 5.243 6.226 1.00 95.00 96 GLU A C 1
ATOM 792 O O . GLU A 1 96 ? 2.289 4.803 5.499 1.00 95.00 96 GLU A O 1
ATOM 797 N N . ILE A 1 97 ? 0.168 4.724 6.243 1.00 95.06 97 ILE A N 1
ATOM 798 C CA . ILE A 1 97 ? -0.243 3.599 5.386 1.00 95.06 97 ILE A CA 1
ATOM 799 C C . ILE A 1 97 ? -0.088 3.975 3.908 1.00 95.06 97 ILE A C 1
ATOM 801 O O . ILE A 1 97 ? 0.507 3.221 3.141 1.00 95.06 97 ILE A O 1
ATOM 805 N N . LYS A 1 98 ? -0.603 5.147 3.510 1.00 95.25 98 LYS A N 1
ATOM 806 C CA . LYS A 1 98 ? -0.503 5.664 2.139 1.00 95.25 98 LYS A CA 1
ATOM 807 C C . LYS A 1 98 ? 0.957 5.782 1.718 1.00 95.25 98 LYS A C 1
ATOM 809 O O . LYS A 1 98 ? 1.316 5.272 0.663 1.00 95.25 98 LYS A O 1
ATOM 814 N N . LYS A 1 99 ? 1.791 6.417 2.547 1.00 95.06 99 LYS A N 1
ATOM 815 C CA . LYS A 1 99 ? 3.218 6.604 2.274 1.00 95.06 99 LYS A CA 1
ATOM 816 C C . LYS A 1 99 ? 3.919 5.265 2.048 1.00 95.06 99 LYS A C 1
ATOM 818 O O . LYS A 1 99 ? 4.548 5.086 1.012 1.00 95.06 99 LYS A O 1
ATOM 823 N N . GLU A 1 100 ? 3.760 4.320 2.972 1.00 96.75 100 GLU A N 1
ATOM 824 C CA . GLU A 1 100 ? 4.410 3.009 2.881 1.00 96.75 100 GLU A CA 1
ATOM 825 C C . GLU A 1 100 ? 3.984 2.249 1.615 1.00 96.75 100 GLU A C 1
ATOM 827 O O . GLU A 1 100 ? 4.827 1.705 0.901 1.00 96.75 100 GLU A O 1
ATOM 832 N N . ILE A 1 101 ? 2.683 2.236 1.303 1.00 96.50 101 ILE A N 1
ATOM 833 C CA . ILE A 1 101 ? 2.164 1.572 0.100 1.00 96.50 101 ILE A CA 1
ATOM 834 C C . ILE A 1 101 ? 2.693 2.254 -1.161 1.00 96.50 101 ILE A C 1
ATOM 836 O O . ILE A 1 101 ? 3.211 1.567 -2.041 1.00 96.50 101 ILE A O 1
ATOM 840 N N . ASN A 1 102 ? 2.621 3.583 -1.245 1.00 95.81 102 ASN A N 1
ATOM 841 C CA . ASN A 1 102 ? 3.103 4.337 -2.401 1.00 95.81 102 ASN A CA 1
ATOM 842 C C . ASN A 1 102 ? 4.593 4.080 -2.649 1.00 95.81 102 ASN A C 1
ATOM 844 O O . ASN A 1 102 ? 4.984 3.814 -3.785 1.00 95.81 102 ASN A O 1
ATOM 848 N N . GLU A 1 103 ? 5.416 4.058 -1.597 1.00 95.94 103 GLU A N 1
ATOM 849 C CA . GLU A 1 103 ? 6.834 3.704 -1.700 1.00 95.94 103 GLU A CA 1
ATOM 850 C C . GLU A 1 103 ? 7.048 2.298 -2.284 1.00 95.94 103 GLU A C 1
ATOM 852 O O . GLU A 1 103 ? 7.972 2.091 -3.074 1.00 95.94 103 GLU A O 1
ATOM 857 N N . LYS A 1 104 ? 6.208 1.311 -1.945 1.00 97.12 104 LYS A N 1
ATOM 858 C CA . LYS A 1 104 ? 6.341 -0.041 -2.520 1.00 97.12 104 LYS A CA 1
ATOM 859 C C . LYS A 1 104 ? 5.818 -0.132 -3.942 1.00 97.12 104 LYS A C 1
ATOM 861 O O . LYS A 1 104 ? 6.400 -0.864 -4.737 1.00 97.12 104 LYS A O 1
ATOM 866 N N . ILE A 1 105 ? 4.784 0.631 -4.288 1.00 96.06 105 ILE A N 1
ATOM 867 C CA . ILE A 1 105 ? 4.326 0.737 -5.675 1.00 96.06 105 ILE A CA 1
ATOM 868 C C . ILE A 1 105 ? 5.401 1.398 -6.542 1.00 96.06 105 ILE A C 1
ATOM 870 O O . ILE A 1 105 ? 5.657 0.914 -7.641 1.00 96.06 105 ILE A O 1
ATOM 874 N N . HIS A 1 106 ? 6.107 2.418 -6.043 1.00 95.25 106 HIS A N 1
ATOM 875 C CA . HIS A 1 106 ? 7.283 2.962 -6.731 1.00 95.25 106 HIS A CA 1
ATOM 876 C C . HIS A 1 106 ? 8.317 1.870 -7.023 1.00 95.25 106 HIS A C 1
ATOM 878 O O . HIS A 1 106 ? 8.715 1.710 -8.176 1.00 95.25 106 HIS A O 1
ATOM 884 N N . LYS A 1 107 ? 8.676 1.066 -6.011 1.00 95.94 107 LYS A N 1
ATOM 885 C CA . LYS A 1 107 ? 9.619 -0.053 -6.175 1.00 95.94 107 LYS A CA 1
ATOM 886 C C . LYS A 1 107 ? 9.130 -1.099 -7.175 1.00 95.94 107 LYS A C 1
ATOM 888 O O . LYS A 1 107 ? 9.932 -1.607 -7.952 1.00 95.94 107 LYS A O 1
ATOM 893 N N . PHE A 1 108 ? 7.837 -1.413 -7.172 1.00 96.12 108 PHE A N 1
ATOM 894 C CA . PHE A 1 108 ? 7.239 -2.302 -8.165 1.00 96.12 108 PHE A CA 1
ATOM 895 C C . PHE A 1 108 ? 7.389 -1.729 -9.580 1.00 96.12 108 PHE A C 1
ATOM 897 O O . PHE A 1 108 ? 7.897 -2.411 -10.463 1.00 96.12 108 PHE A O 1
ATOM 904 N N . LEU A 1 109 ? 7.027 -0.459 -9.794 1.00 94.25 109 LEU A N 1
ATOM 905 C CA . LEU A 1 109 ? 7.146 0.199 -11.100 1.00 94.25 109 LEU A CA 1
ATOM 906 C C . LEU A 1 109 ? 8.602 0.286 -11.585 1.00 94.25 109 LEU A C 1
ATOM 908 O O . LEU A 1 109 ? 8.855 0.155 -12.787 1.00 94.25 109 LEU A O 1
ATOM 912 N N . ASP A 1 110 ? 9.556 0.489 -10.673 1.00 93.81 110 ASP A N 1
ATOM 913 C CA . ASP A 1 110 ? 10.994 0.462 -10.970 1.00 93.81 110 ASP A CA 1
ATOM 914 C C . ASP A 1 110 ? 11.454 -0.902 -11.493 1.00 93.81 110 ASP A C 1
ATOM 916 O O . ASP A 1 110 ? 12.228 -0.958 -12.446 1.00 93.81 110 ASP A O 1
ATOM 920 N N . GLN A 1 11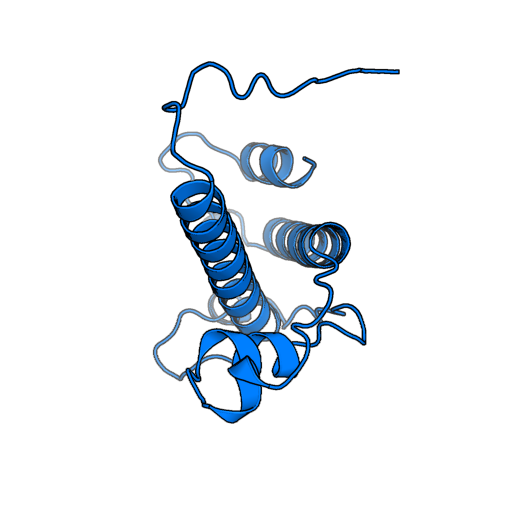1 ? 10.951 -1.989 -10.905 1.00 95.00 111 GLN A N 1
ATOM 921 C CA . GLN A 1 111 ? 11.342 -3.361 -11.247 1.00 95.00 111 GLN A CA 1
ATOM 922 C C . GLN A 1 111 ? 10.542 -3.959 -12.408 1.00 95.00 111 GLN A C 1
ATOM 924 O O . GLN A 1 111 ? 10.969 -4.944 -13.002 1.00 95.00 111 GLN A O 1
ATOM 929 N N . LEU A 1 112 ? 9.391 -3.375 -12.742 1.00 93.69 112 LEU A N 1
ATOM 930 C CA . LEU A 1 112 ? 8.504 -3.882 -13.782 1.00 93.69 112 LEU A CA 1
ATOM 931 C C . LEU A 1 112 ? 9.196 -3.909 -15.156 1.00 93.69 112 LEU A C 1
ATOM 933 O O . LEU A 1 112 ? 9.734 -2.888 -15.575 1.00 93.69 112 LEU A O 1
ATOM 937 N N . PRO A 1 113 ? 9.179 -5.012 -15.911 1.00 89.94 113 PRO A N 1
ATOM 938 C CA . PRO A 1 113 ? 9.694 -5.009 -17.278 1.00 89.94 113 PRO A CA 1
ATOM 939 C C . PRO A 1 113 ? 8.934 -4.011 -18.185 1.00 89.94 113 PRO A C 1
ATOM 941 O O . PRO A 1 113 ? 7.711 -3.892 -18.063 1.00 89.94 113 PRO A O 1
ATOM 944 N N . PRO A 1 114 ? 9.611 -3.235 -19.060 1.00 85.75 114 PRO A N 1
ATOM 945 C CA . PRO A 1 114 ? 8.954 -2.232 -19.910 1.00 85.75 114 PRO A CA 1
ATOM 946 C C . PRO A 1 114 ? 7.883 -2.803 -20.848 1.00 85.75 114 PRO A C 1
ATOM 948 O O . PRO A 1 114 ? 6.894 -2.132 -21.123 1.00 85.75 114 PRO A O 1
ATOM 951 N N . ASP A 1 115 ? 8.073 -4.035 -21.314 1.00 87.56 115 ASP A N 1
ATOM 952 C CA . ASP A 1 115 ? 7.166 -4.787 -22.184 1.00 87.56 115 ASP A CA 1
ATOM 953 C C . ASP A 1 115 ? 5.877 -5.233 -21.478 1.00 87.56 115 ASP A C 1
ATOM 955 O O . ASP A 1 115 ? 4.844 -5.395 -22.125 1.00 87.56 115 ASP A O 1
ATOM 959 N N . LEU A 1 116 ? 5.914 -5.368 -20.149 1.00 87.38 116 LEU A N 1
ATOM 960 C CA . LEU A 1 116 ? 4.744 -5.685 -19.326 1.00 87.38 116 LEU A CA 1
ATOM 961 C C . LEU A 1 116 ? 3.975 -4.439 -18.870 1.00 87.38 116 LEU A C 1
ATOM 963 O O . LEU A 1 116 ? 2.880 -4.556 -18.317 1.00 87.38 116 LEU A O 1
ATOM 967 N N . PHE A 1 117 ? 4.519 -3.239 -19.087 1.00 85.88 117 PHE A N 1
ATOM 968 C CA . PHE A 1 117 ? 3.822 -2.009 -18.742 1.00 85.88 117 PHE A CA 1
ATOM 969 C C . PHE A 1 117 ? 2.838 -1.612 -19.854 1.00 85.88 117 PHE A C 1
ATOM 971 O O . PHE A 1 117 ? 3.233 -1.503 -21.017 1.00 85.88 117 PHE A O 1
ATOM 978 N N . PRO A 1 118 ? 1.553 -1.361 -19.545 1.00 79.12 118 PRO A N 1
ATOM 979 C CA . PRO A 1 118 ? 0.573 -1.004 -20.561 1.00 79.12 118 PRO A CA 1
ATOM 980 C C . PRO A 1 118 ? 0.836 0.410 -21.102 1.00 79.12 118 PRO A C 1
ATOM 982 O O . PRO A 1 118 ? 0.401 1.407 -20.535 1.00 79.12 118 PRO A O 1
ATOM 985 N N . THR A 1 119 ? 1.504 0.500 -22.251 1.00 72.50 119 THR A N 1
ATOM 986 C CA . THR A 1 119 ? 1.825 1.767 -22.939 1.00 72.50 119 THR A CA 1
ATOM 987 C C . THR A 1 119 ? 0.735 2.239 -23.906 1.00 72.50 119 THR A C 1
ATOM 989 O O . THR A 1 119 ? 0.891 3.274 -24.558 1.00 72.50 119 THR A O 1
ATOM 992 N N . LYS A 1 120 ? -0.395 1.516 -24.002 1.00 66.75 120 LYS A N 1
ATOM 993 C CA . LYS A 1 120 ? -1.469 1.756 -24.993 1.00 66.75 120 LYS A CA 1
ATOM 994 C C . LYS A 1 120 ? -2.065 3.172 -24.962 1.00 66.75 120 LYS A C 1
ATOM 996 O O . LYS A 1 120 ? -2.684 3.578 -25.939 1.00 66.75 120 LYS A O 1
ATOM 1001 N N . GLU A 1 121 ? -1.842 3.938 -23.895 1.00 67.38 121 GLU A N 1
ATOM 1002 C CA . GLU A 1 121 ? -2.328 5.316 -23.736 1.00 67.38 121 GLU A CA 1
ATOM 1003 C C . GLU A 1 121 ? -1.234 6.393 -23.860 1.00 67.38 121 GLU A C 1
ATOM 1005 O O . GLU A 1 121 ? -1.460 7.529 -23.455 1.00 67.38 121 GLU A O 1
ATOM 1010 N N . ARG A 1 122 ? -0.042 6.064 -24.387 1.00 68.31 122 ARG A N 1
ATOM 1011 C CA . ARG A 1 122 ? 1.152 6.945 -24.373 1.00 68.31 122 ARG A CA 1
ATOM 1012 C C . ARG A 1 122 ? 1.592 7.377 -22.971 1.00 68.31 122 ARG A C 1
ATOM 1014 O O . ARG A 1 122 ? 2.300 8.367 -22.834 1.00 68.31 122 ARG A O 1
ATOM 1021 N N . LYS A 1 123 ? 1.161 6.649 -21.943 1.00 78.19 123 LYS A N 1
ATOM 1022 C CA . LYS A 1 123 ? 1.597 6.879 -20.573 1.00 78.19 123 LYS A CA 1
ATOM 1023 C C . LYS A 1 123 ? 2.835 6.049 -20.288 1.00 78.19 123 LYS A C 1
ATOM 1025 O O . LYS A 1 123 ? 2.899 4.868 -20.636 1.00 78.19 123 LYS A O 1
ATOM 1030 N N . GLU A 1 124 ? 3.789 6.671 -19.627 1.00 86.50 124 GLU A N 1
ATOM 1031 C CA . GLU A 1 124 ? 5.007 6.054 -19.138 1.00 86.50 124 GLU A CA 1
ATOM 1032 C C . GLU A 1 124 ? 4.903 5.792 -17.635 1.00 86.50 124 GLU A C 1
ATOM 1034 O O . GLU A 1 124 ? 4.051 6.327 -16.927 1.00 86.50 124 GLU A O 1
ATOM 1039 N N . LYS A 1 125 ? 5.805 4.971 -17.097 1.00 87.69 125 LYS A N 1
ATOM 1040 C CA . LYS A 1 125 ? 5.852 4.703 -15.651 1.00 87.69 125 LYS A CA 1
ATOM 1041 C C . LYS A 1 125 ? 6.028 5.978 -14.821 1.00 87.69 125 LYS A C 1
ATOM 1043 O O . LYS A 1 125 ? 5.552 6.037 -13.691 1.00 87.69 125 LYS A O 1
ATOM 1048 N N . SER A 1 126 ? 6.737 6.968 -15.360 1.00 86.94 126 SER A N 1
ATOM 1049 C CA . SER A 1 126 ? 6.951 8.293 -14.766 1.00 86.94 126 SER A CA 1
ATOM 1050 C C . SER A 1 126 ? 5.632 9.015 -14.488 1.00 86.94 126 SER A C 1
ATOM 1052 O O . SER A 1 126 ? 5.464 9.549 -13.391 1.00 86.94 126 SER A O 1
ATOM 1054 N N . ASP A 1 127 ? 4.671 8.944 -15.413 1.00 87.31 127 ASP A N 1
ATOM 1055 C CA . ASP A 1 127 ? 3.346 9.545 -15.242 1.00 87.31 127 ASP A CA 1
ATOM 1056 C C . ASP A 1 127 ? 2.645 8.959 -14.016 1.00 87.31 127 ASP A C 1
ATOM 1058 O O . ASP A 1 127 ? 2.158 9.686 -13.153 1.00 87.31 127 ASP A O 1
ATOM 1062 N N . PHE A 1 128 ? 2.679 7.633 -13.869 1.00 86.81 128 PHE A N 1
ATOM 1063 C CA . PHE A 1 128 ? 2.049 6.953 -12.736 1.00 86.81 128 PHE A CA 1
ATOM 1064 C C . PHE A 1 128 ? 2.745 7.249 -11.413 1.00 86.81 128 PHE A C 1
ATOM 1066 O O . PHE A 1 128 ? 2.082 7.454 -10.397 1.00 86.81 128 PHE A O 1
ATOM 1073 N N . LYS A 1 129 ? 4.078 7.317 -11.423 1.00 88.44 129 LYS A N 1
ATOM 1074 C CA . LYS A 1 129 ? 4.865 7.703 -10.250 1.00 88.44 129 LYS A CA 1
ATOM 1075 C C . LYS A 1 129 ? 4.506 9.102 -9.751 1.00 88.44 129 LYS A C 1
ATOM 1077 O O . LYS A 1 129 ? 4.487 9.302 -8.542 1.00 88.44 129 LYS A O 1
ATOM 1082 N N . SER A 1 130 ? 4.171 10.038 -10.640 1.00 88.44 130 SER A N 1
ATOM 1083 C CA . SER A 1 130 ? 3.785 11.398 -10.238 1.00 88.44 130 SER A CA 1
ATOM 1084 C C . SER A 1 130 ? 2.508 11.439 -9.382 1.00 88.44 130 SER A C 1
ATOM 1086 O O . SER A 1 130 ? 2.393 12.264 -8.474 1.00 88.44 130 SER A O 1
ATOM 1088 N N . TYR A 1 131 ? 1.580 10.497 -9.590 1.00 86.75 131 TYR A N 1
ATOM 1089 C CA . TYR A 1 131 ? 0.350 10.390 -8.797 1.00 86.75 131 TYR A CA 1
ATOM 1090 C C . TYR A 1 131 ? 0.580 9.828 -7.385 1.00 86.75 131 TYR A C 1
ATOM 1092 O O . TYR A 1 131 ? -0.277 9.977 -6.514 1.00 86.75 131 TYR A O 1
ATOM 1100 N N . LEU A 1 132 ? 1.725 9.180 -7.144 1.00 84.75 132 LEU A N 1
ATOM 1101 C CA . LEU A 1 132 ? 2.067 8.541 -5.868 1.00 84.75 132 LEU A CA 1
ATOM 1102 C C . LEU A 1 132 ? 2.789 9.483 -4.893 1.00 84.75 132 LEU A C 1
ATOM 1104 O O . LEU A 1 132 ? 2.855 9.187 -3.700 1.00 84.75 132 LEU A O 1
ATOM 1108 N N . THR A 1 133 ? 3.301 10.614 -5.379 1.00 72.94 133 THR A N 1
ATOM 1109 C CA . THR A 1 133 ? 4.022 11.627 -4.586 1.00 72.94 133 THR A CA 1
ATOM 1110 C C . THR A 1 133 ? 3.129 12.635 -3.852 1.00 72.94 133 THR A C 1
ATOM 1112 O O . THR A 1 133 ? 3.650 13.486 -3.132 1.00 72.94 133 THR A O 1
ATOM 1115 N N . LEU A 1 134 ? 1.804 12.544 -4.017 1.00 56.00 134 LEU A N 1
ATOM 1116 C CA . LEU A 1 134 ? 0.807 13.357 -3.305 1.00 56.00 134 LEU A CA 1
ATOM 1117 C C . LEU A 1 134 ? 0.586 12.889 -1.863 1.00 56.00 134 LEU A C 1
ATOM 1119 O O . LEU A 1 134 ? 0.716 11.677 -1.577 1.00 56.00 134 LEU A O 1
#